Protein AF-A0A1H3SNT8-F1 (afdb_monomer_lite)

pLDDT: mean 82.02, std 10.91, range [43.44, 95.94]

Organism: NCBI:txid415015

Structure (mmCIF, N/CA/C/O backbone):
data_AF-A0A1H3SNT8-F1
#
_entry.id   AF-A0A1H3SNT8-F1
#
loop_
_atom_site.group_PDB
_atom_site.id
_atom_site.type_symbol
_atom_site.label_atom_id
_atom_site.label_alt_id
_atom_site.label_comp_id
_atom_site.label_asym_id
_atom_site.label_entity_id
_atom_site.label_seq_id
_atom_site.pdbx_PDB_ins_code
_atom_site.Cartn_x
_atom_site.Cartn_y
_atom_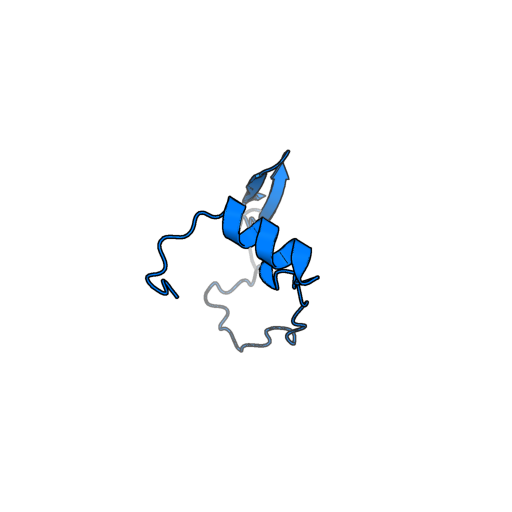site.Cartn_z
_atom_site.occupancy
_atom_site.B_iso_or_equiv
_atom_site.auth_seq_id
_atom_site.auth_comp_id
_atom_site.auth_asym_id
_atom_site.auth_atom_id
_atom_site.pdbx_PDB_model_num
ATOM 1 N N . MET A 1 1 ? 8.019 -11.847 -27.266 1.00 43.44 1 MET A N 1
ATOM 2 C CA . MET A 1 1 ? 8.314 -12.077 -28.698 1.00 43.44 1 MET A CA 1
ATOM 3 C C . MET A 1 1 ? 9.830 -12.100 -28.903 1.00 43.44 1 MET A C 1
ATOM 5 O O . MET A 1 1 ? 10.443 -11.055 -29.073 1.00 43.44 1 MET A O 1
ATOM 9 N N . LYS A 1 2 ? 10.471 -13.272 -28.808 1.00 48.50 2 LYS A N 1
ATOM 10 C CA . LYS A 1 2 ? 11.845 -13.454 -29.301 1.00 48.50 2 LYS A CA 1
ATOM 11 C C . LYS A 1 2 ? 11.718 -13.814 -30.781 1.00 48.50 2 LYS A C 1
ATOM 13 O O . LYS A 1 2 ? 11.675 -14.989 -31.116 1.00 48.50 2 LYS A O 1
ATOM 18 N N . LEU A 1 3 ? 11.569 -12.818 -31.658 1.00 59.06 3 LEU A N 1
ATOM 19 C CA . LEU A 1 3 ? 11.868 -13.080 -33.066 1.00 59.06 3 LEU A CA 1
ATOM 20 C C . LEU A 1 3 ? 13.371 -13.364 -33.119 1.00 59.06 3 LEU A C 1
ATOM 22 O O . LEU A 1 3 ? 14.149 -12.533 -32.653 1.00 59.06 3 LEU A O 1
ATOM 26 N N . GLY A 1 4 ? 13.754 -14.552 -33.588 1.00 64.38 4 GLY A N 1
ATOM 27 C CA . GLY A 1 4 ? 15.114 -15.108 -33.587 1.00 64.38 4 GLY A CA 1
ATOM 28 C C . GLY A 1 4 ? 16.140 -14.360 -34.445 1.00 64.38 4 GLY A C 1
ATOM 29 O O . GLY A 1 4 ? 17.004 -14.983 -35.048 1.00 64.38 4 GLY A O 1
ATOM 30 N N . TYR A 1 5 ? 16.061 -13.033 -34.518 1.00 69.75 5 TYR A N 1
ATOM 31 C CA . TYR A 1 5 ? 17.039 -12.198 -35.192 1.00 69.75 5 TYR A CA 1
ATOM 32 C C . TYR A 1 5 ? 18.238 -11.946 -34.266 1.00 69.75 5 TYR A C 1
ATOM 34 O O . TYR A 1 5 ? 18.066 -11.350 -33.196 1.00 69.75 5 TYR A O 1
ATOM 42 N N . PRO A 1 6 ? 19.464 -12.337 -34.664 1.00 76.94 6 PRO A N 1
ATOM 43 C CA . PRO A 1 6 ? 20.679 -12.098 -33.892 1.00 76.94 6 PRO A CA 1
ATOM 44 C C . PRO A 1 6 ? 21.116 -10.633 -34.039 1.00 76.94 6 PRO A C 1
ATOM 46 O O . PRO A 1 6 ? 22.079 -10.298 -34.728 1.00 76.94 6 PRO A O 1
ATOM 49 N N . VAL A 1 7 ? 20.376 -9.714 -33.421 1.00 82.06 7 VAL A N 1
ATOM 50 C CA . VAL A 1 7 ? 20.679 -8.279 -33.441 1.00 82.06 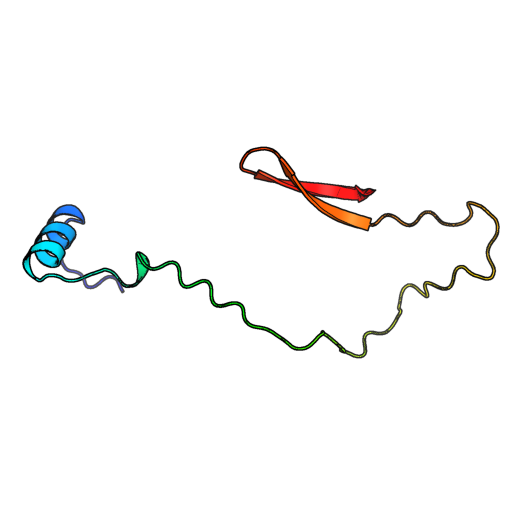7 VAL A CA 1
ATOM 51 C C . VAL A 1 7 ? 20.831 -7.737 -32.026 1.00 82.06 7 VAL A C 1
ATOM 53 O O . VAL A 1 7 ? 20.010 -7.972 -31.144 1.00 82.06 7 VAL A O 1
ATOM 56 N N . SER A 1 8 ? 21.903 -6.975 -31.799 1.00 85.69 8 SER A N 1
ATOM 57 C CA . SER A 1 8 ? 22.143 -6.348 -30.501 1.00 85.69 8 SER A CA 1
ATOM 58 C C . SER A 1 8 ? 21.164 -5.200 -30.240 1.00 85.69 8 SER A C 1
ATOM 60 O O . SER A 1 8 ? 20.745 -4.484 -31.157 1.00 85.69 8 SER A O 1
ATOM 62 N N . ARG A 1 9 ? 20.872 -4.939 -28.960 1.00 83.62 9 ARG A N 1
ATOM 63 C CA . ARG A 1 9 ? 20.020 -3.817 -28.525 1.00 83.62 9 ARG A CA 1
ATOM 64 C C . ARG A 1 9 ? 20.500 -2.461 -29.068 1.00 83.62 9 ARG A C 1
ATOM 66 O O . ARG A 1 9 ? 19.683 -1.632 -29.456 1.00 83.62 9 ARG A O 1
ATOM 73 N N . LYS A 1 10 ? 21.823 -2.256 -29.176 1.00 88.44 10 LYS A N 1
ATOM 74 C CA . LYS A 1 10 ? 22.425 -1.040 -29.762 1.00 88.44 10 LYS A CA 1
ATOM 75 C C . LYS A 1 10 ? 22.099 -0.880 -31.252 1.00 88.44 10 LYS A C 1
ATOM 77 O O . LYS A 1 10 ? 21.890 0.241 -31.711 1.00 88.44 10 LYS A O 1
ATOM 82 N N . ARG A 1 11 ? 22.073 -1.979 -32.017 1.00 90.50 11 ARG A N 1
ATOM 83 C CA . ARG A 1 11 ? 21.721 -1.962 -33.447 1.00 90.50 11 ARG A CA 1
ATOM 84 C C . ARG A 1 11 ? 20.246 -1.612 -33.635 1.00 90.50 11 ARG A C 1
ATOM 86 O O . ARG A 1 11 ? 19.946 -0.744 -34.447 1.00 90.50 11 ARG A O 1
ATOM 93 N N . ILE A 1 12 ? 19.364 -2.210 -32.833 1.00 88.88 12 ILE A N 1
ATOM 94 C CA . ILE A 1 12 ? 17.928 -1.896 -32.826 1.00 88.88 12 ILE A CA 1
ATOM 95 C C . ILE A 1 12 ? 17.709 -0.405 -32.534 1.00 88.88 12 ILE A C 1
ATOM 97 O O . ILE A 1 12 ? 17.050 0.273 -33.315 1.00 88.88 12 ILE A O 1
ATOM 101 N N . ALA A 1 13 ? 18.340 0.139 -31.487 1.00 86.44 13 ALA A N 1
ATOM 102 C CA . ALA A 1 13 ? 18.212 1.554 -31.130 1.00 86.44 13 ALA A CA 1
ATOM 103 C C . ALA A 1 13 ? 18.650 2.508 -32.259 1.00 86.44 13 ALA A C 1
ATOM 105 O O . ALA A 1 13 ? 17.970 3.494 -32.535 1.00 86.44 13 ALA A O 1
ATOM 106 N N . ARG A 1 14 ? 19.756 2.202 -32.957 1.00 92.88 14 ARG A N 1
ATOM 107 C CA . ARG A 1 14 ? 20.215 2.992 -34.115 1.00 92.88 14 ARG A CA 1
ATOM 108 C C . ARG A 1 14 ? 19.226 2.956 -35.281 1.00 92.88 14 ARG A C 1
ATOM 110 O O . ARG A 1 14 ? 18.975 3.993 -35.888 1.00 92.88 14 ARG A O 1
ATOM 117 N N . ILE A 1 15 ? 18.663 1.785 -35.580 1.00 92.44 15 ILE A N 1
ATOM 118 C CA . ILE A 1 15 ? 17.655 1.624 -36.638 1.00 92.44 15 ILE A CA 1
ATOM 119 C C . ILE A 1 15 ? 16.381 2.395 -36.281 1.00 92.44 15 ILE A C 1
ATOM 121 O O . ILE A 1 15 ? 15.870 3.126 -37.125 1.00 92.44 15 ILE A O 1
ATOM 125 N N . MET A 1 16 ? 15.908 2.297 -35.036 1.00 92.94 16 MET A N 1
ATOM 126 C CA . MET A 1 16 ? 14.747 3.057 -34.564 1.00 92.94 16 MET A CA 1
ATOM 127 C C . MET A 1 16 ? 14.970 4.565 -34.705 1.00 92.94 16 MET A C 1
ATOM 129 O O . MET A 1 16 ? 14.137 5.241 -35.300 1.00 92.94 16 MET A O 1
ATOM 133 N N . LYS A 1 17 ? 16.134 5.074 -34.270 1.00 91.44 17 LYS A N 1
ATOM 134 C CA . LYS A 1 17 ? 16.497 6.493 -34.412 1.00 91.44 17 LYS A CA 1
ATOM 135 C C . LYS A 1 17 ? 16.518 6.948 -35.874 1.00 91.44 17 LYS A C 1
ATOM 137 O O . LYS A 1 17 ? 16.021 8.023 -36.172 1.00 91.44 17 LYS A O 1
ATOM 142 N N . ARG A 1 18 ? 17.065 6.137 -36.789 1.00 94.81 18 ARG A N 1
ATOM 143 C CA . ARG A 1 18 ? 17.119 6.468 -38.227 1.00 94.81 18 ARG A CA 1
ATOM 144 C C . ARG A 1 18 ? 15.733 6.564 -38.870 1.00 94.81 18 ARG A C 1
ATOM 146 O O . ARG A 1 18 ? 15.571 7.311 -39.823 1.00 94.81 18 ARG A O 1
ATOM 153 N N . ASN A 1 19 ? 14.764 5.809 -38.359 1.00 94.88 19 ASN A N 1
ATOM 154 C CA . ASN A 1 19 ? 13.397 5.766 -38.876 1.00 94.88 19 ASN A CA 1
ATOM 155 C C . ASN A 1 19 ? 12.416 6.615 -38.045 1.00 94.88 19 ASN A C 1
ATOM 157 O O . ASN A 1 19 ? 11.212 6.468 -38.216 1.00 94.88 19 ASN A O 1
ATOM 161 N N . ASN A 1 20 ? 12.901 7.459 -37.120 1.00 91.25 20 ASN A N 1
ATOM 162 C CA . ASN A 1 20 ? 12.069 8.233 -36.186 1.00 91.25 20 ASN A CA 1
ATOM 163 C C . ASN A 1 20 ? 11.040 7.384 -35.410 1.00 91.25 20 ASN A C 1
ATOM 165 O O . ASN A 1 20 ? 9.948 7.840 -35.080 1.00 91.25 20 ASN A O 1
ATOM 169 N N . LEU A 1 21 ? 11.397 6.137 -35.092 1.00 89.81 21 LEU A N 1
ATOM 170 C CA . LEU A 1 21 ? 10.551 5.230 -34.324 1.00 89.81 21 LEU A CA 1
ATOM 171 C C . LEU A 1 21 ? 10.789 5.426 -32.827 1.00 89.81 21 LEU A C 1
ATOM 173 O O . LEU A 1 21 ? 11.923 5.340 -32.347 1.00 89.81 21 LEU A O 1
ATOM 177 N N . ILE A 1 22 ? 9.702 5.608 -32.083 1.00 82.00 22 ILE A N 1
ATOM 178 C CA . ILE A 1 22 ? 9.701 5.673 -30.620 1.00 82.00 22 ILE A CA 1
ATOM 179 C C . ILE A 1 22 ? 9.171 4.346 -30.078 1.00 82.00 22 ILE A C 1
ATOM 181 O O . ILE A 1 22 ? 8.207 3.781 -30.593 1.00 82.00 22 ILE A O 1
ATOM 185 N N . SER A 1 23 ? 9.821 3.820 -29.040 1.00 77.81 23 SER A N 1
ATOM 186 C CA . SER A 1 23 ? 9.356 2.605 -28.375 1.00 77.81 23 SER A CA 1
ATOM 187 C C . SER A 1 23 ? 8.077 2.899 -27.597 1.00 77.81 23 SER A C 1
ATOM 189 O O . SER A 1 23 ? 8.051 3.812 -26.778 1.00 77.81 23 SER A O 1
ATOM 191 N N . ASN A 1 24 ? 7.036 2.084 -27.752 1.00 74.81 24 ASN A N 1
ATOM 192 C CA . ASN A 1 24 ? 5.837 2.249 -26.924 1.00 74.81 24 ASN A CA 1
ATOM 193 C C . ASN A 1 24 ? 6.146 2.083 -25.417 1.00 74.81 24 ASN A C 1
ATOM 195 O O . ASN A 1 24 ? 5.499 2.684 -24.569 1.00 74.81 24 ASN A O 1
ATOM 199 N N . TYR A 1 25 ? 7.202 1.333 -25.078 1.00 67.19 25 TYR A N 1
ATOM 200 C CA . TYR A 1 25 ? 7.655 1.132 -23.697 1.00 67.19 25 TYR A CA 1
ATOM 201 C C . TYR A 1 25 ? 8.301 2.366 -23.053 1.00 67.19 25 TYR A C 1
ATOM 203 O O . TYR A 1 25 ? 8.460 2.386 -21.837 1.00 67.19 25 TYR A O 1
ATOM 211 N N . THR A 1 26 ? 8.728 3.369 -23.831 1.00 66.19 26 THR A N 1
ATOM 212 C CA . THR A 1 26 ? 9.280 4.613 -23.258 1.00 66.19 26 THR A CA 1
ATOM 213 C C . THR A 1 26 ? 8.198 5.582 -22.797 1.00 66.19 26 THR A C 1
ATOM 215 O O . THR A 1 26 ? 8.515 6.603 -22.196 1.00 66.19 26 THR A O 1
ATOM 218 N N . ILE A 1 27 ? 6.929 5.270 -23.055 1.00 72.94 27 ILE A N 1
ATOM 219 C CA . ILE A 1 27 ? 5.798 6.069 -22.610 1.00 72.94 27 ILE A CA 1
ATOM 220 C C . ILE A 1 27 ? 5.288 5.449 -21.306 1.00 72.94 27 ILE A C 1
ATOM 222 O O . ILE A 1 27 ? 4.869 4.291 -21.276 1.00 72.94 27 ILE A O 1
ATOM 226 N N . ALA A 1 28 ? 5.352 6.210 -20.211 1.00 66.00 28 ALA A N 1
ATOM 227 C CA . ALA A 1 28 ? 4.762 5.813 -18.939 1.00 66.00 28 ALA A CA 1
ATOM 228 C C . ALA A 1 28 ? 3.233 5.883 -19.055 1.00 66.00 28 ALA A C 1
ATOM 230 O O . ALA A 1 28 ? 2.615 6.910 -18.788 1.00 66.00 28 ALA A O 1
ATOM 231 N N . HIS A 1 29 ? 2.617 4.784 -19.485 1.00 64.88 29 HIS A N 1
ATOM 232 C CA . HIS A 1 29 ? 1.164 4.652 -19.563 1.00 64.88 29 HIS A CA 1
ATOM 233 C C . HIS A 1 29 ? 0.582 4.348 -18.178 1.00 64.88 29 HIS A C 1
ATOM 235 O O . HIS A 1 29 ? 0.063 3.260 -17.945 1.00 64.88 29 HIS A O 1
ATOM 241 N N . TYR A 1 30 ? 0.678 5.282 -17.229 1.00 69.75 30 TYR A N 1
ATOM 242 C CA . TYR A 1 30 ? -0.145 5.195 -16.022 1.00 69.75 30 TYR A CA 1
ATOM 243 C C . TYR A 1 30 ? -1.488 5.865 -16.298 1.00 69.75 30 TYR A C 1
ATOM 245 O O . TYR A 1 30 ? -1.637 7.082 -16.194 1.00 69.75 30 TYR A O 1
ATOM 253 N N . LYS A 1 31 ? -2.474 5.059 -16.697 1.00 68.81 31 LYS A N 1
ATOM 254 C CA . LYS A 1 31 ? -3.862 5.502 -16.805 1.00 68.81 31 LYS A CA 1
ATOM 255 C C . LYS A 1 31 ? -4.541 5.204 -15.476 1.00 68.81 31 LYS A C 1
ATOM 257 O O . LYS A 1 31 ? -4.689 4.042 -15.112 1.00 68.81 31 LYS A O 1
ATOM 262 N N . VAL A 1 32 ? -4.943 6.246 -14.748 1.00 70.94 32 VAL A N 1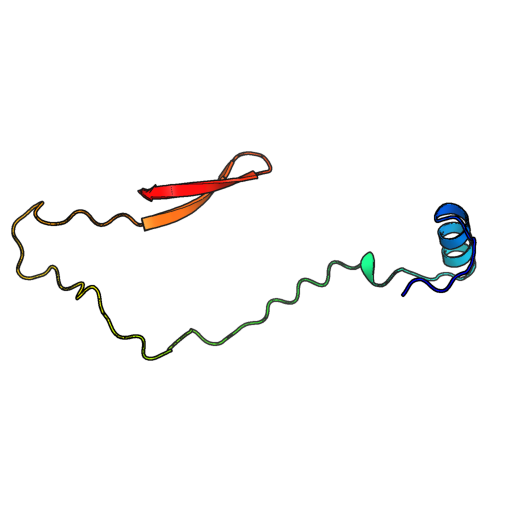
ATOM 263 C CA . VAL A 1 32 ? -5.766 6.078 -13.544 1.00 70.94 32 VAL A CA 1
ATOM 264 C C . VAL A 1 32 ? -7.088 5.456 -13.978 1.00 70.94 32 VAL A C 1
ATOM 266 O O . VAL A 1 32 ? -7.941 6.121 -14.569 1.00 70.94 32 VAL A O 1
ATOM 269 N N . HIS A 1 33 ? -7.251 4.166 -13.711 1.00 72.69 33 HIS A N 1
ATOM 270 C CA . HIS A 1 33 ? -8.541 3.509 -13.807 1.00 72.69 33 HIS A CA 1
ATOM 271 C C . HIS A 1 33 ? -9.342 3.937 -12.581 1.00 72.69 33 HIS A C 1
ATOM 273 O O . HIS A 1 33 ? -9.146 3.406 -11.493 1.00 72.69 33 HIS A O 1
ATOM 279 N N . LYS A 1 34 ? -10.202 4.948 -12.744 1.00 67.69 34 LYS A N 1
ATOM 280 C CA . LYS A 1 34 ? -11.206 5.276 -11.731 1.00 67.69 34 LYS A CA 1
ATOM 281 C C . LYS A 1 34 ? -12.200 4.119 -11.692 1.00 67.69 34 LYS A C 1
ATOM 283 O O . LYS A 1 34 ? -13.115 4.067 -12.508 1.00 67.69 34 LYS A O 1
ATOM 288 N N . THR A 1 35 ? -11.977 3.156 -10.812 1.00 70.56 35 THR A N 1
ATOM 289 C CA . THR A 1 35 ? -13.021 2.212 -10.425 1.00 70.56 35 THR A CA 1
ATOM 290 C C . THR A 1 35 ? -13.994 2.939 -9.505 1.00 70.56 35 THR A C 1
ATOM 292 O O . THR A 1 35 ? -13.581 3.816 -8.741 1.00 70.56 35 THR A O 1
ATOM 295 N N . ALA A 1 36 ? -15.283 2.606 -9.590 1.00 76.75 36 ALA A N 1
ATOM 296 C CA . ALA A 1 36 ? -16.225 2.988 -8.544 1.00 76.75 36 ALA A CA 1
ATOM 297 C C . ALA A 1 36 ? -15.705 2.484 -7.187 1.00 76.75 36 ALA A C 1
ATOM 299 O O . ALA A 1 36 ? -14.892 1.550 -7.142 1.00 76.75 36 ALA A O 1
ATOM 300 N N . CYS A 1 37 ? -16.137 3.125 -6.097 1.00 76.06 37 CYS A N 1
ATOM 301 C CA . CYS A 1 37 ? -15.829 2.632 -4.760 1.00 76.06 37 CYS A CA 1
ATOM 302 C C . CYS A 1 37 ? -16.216 1.149 -4.691 1.00 76.06 37 CYS A C 1
ATOM 304 O O . CYS A 1 37 ? -17.225 0.752 -5.276 1.00 76.06 37 CYS A O 1
ATOM 306 N N . ASN A 1 38 ? -15.385 0.326 -4.052 1.00 71.06 38 ASN A N 1
ATOM 307 C CA . ASN A 1 38 ? -15.679 -1.094 -3.916 1.00 71.06 38 ASN A CA 1
ATOM 308 C C . ASN A 1 38 ? -16.809 -1.261 -2.890 1.00 71.06 38 ASN A C 1
ATOM 310 O O . ASN A 1 38 ? -16.549 -1.540 -1.727 1.00 71.06 38 ASN A O 1
ATOM 314 N N . GLU A 1 39 ? -18.050 -1.055 -3.326 1.00 74.25 39 GLU A N 1
ATOM 315 C CA . GLU A 1 39 ? -19.280 -1.330 -2.573 1.00 74.25 39 GLU A CA 1
ATOM 316 C C . GLU A 1 39 ? -19.630 -2.824 -2.615 1.00 74.25 39 GLU A C 1
ATOM 318 O O . GLU A 1 39 ? -20.797 -3.208 -2.633 1.00 74.25 39 GLU A O 1
ATOM 323 N N . ALA A 1 40 ? -18.617 -3.693 -2.684 1.00 78.38 40 ALA A N 1
ATOM 324 C CA . ALA A 1 40 ? -18.844 -5.112 -2.500 1.00 78.38 40 ALA A CA 1
ATOM 325 C C . ALA A 1 40 ? -19.482 -5.321 -1.123 1.00 78.38 40 ALA A C 1
ATOM 327 O O . ALA A 1 40 ? -18.961 -4.834 -0.118 1.00 78.38 40 ALA A O 1
ATOM 328 N N . ASP A 1 41 ? -20.594 -6.053 -1.095 1.00 80.38 41 ASP A N 1
ATOM 329 C CA . ASP A 1 41 ? -21.243 -6.485 0.138 1.00 80.38 41 ASP A CA 1
ATOM 330 C C . ASP A 1 41 ? -20.337 -7.510 0.833 1.00 80.38 41 ASP A C 1
ATOM 332 O O . ASP A 1 41 ? -20.406 -8.720 0.606 1.00 80.38 41 ASP A O 1
ATOM 336 N N . THR A 1 42 ? -19.357 -7.002 1.578 1.00 80.12 42 THR A N 1
ATOM 337 C CA . THR A 1 42 ? -18.422 -7.814 2.349 1.00 80.12 42 THR A CA 1
ATOM 338 C C . THR A 1 42 ? -18.947 -7.955 3.770 1.00 80.12 42 THR A C 1
ATOM 340 O O . THR A 1 42 ? -19.115 -6.937 4.448 1.00 80.12 42 THR A O 1
ATOM 343 N N . PRO A 1 43 ? -19.148 -9.186 4.269 1.00 83.06 43 PRO A N 1
ATOM 344 C CA . PRO A 1 43 ? -19.623 -9.386 5.628 1.00 83.06 43 PRO A CA 1
ATOM 345 C C . PRO A 1 43 ? -18.601 -8.854 6.641 1.00 83.06 43 PRO A C 1
ATOM 347 O O . PRO A 1 43 ? -17.397 -9.098 6.520 1.00 83.06 43 PRO A O 1
ATOM 350 N N . ASN A 1 44 ? -19.081 -8.166 7.679 1.00 81.19 44 ASN A N 1
ATOM 351 C CA . ASN A 1 44 ? -18.270 -7.734 8.819 1.00 81.19 44 ASN A CA 1
ATOM 352 C C . ASN A 1 44 ? -17.938 -8.934 9.728 1.00 81.19 44 ASN A C 1
ATOM 354 O O . ASN A 1 44 ? -18.452 -9.046 10.834 1.00 81.19 44 ASN A O 1
ATOM 358 N N . LEU A 1 45 ? -17.082 -9.847 9.258 1.00 83.50 45 LEU A N 1
ATOM 359 C CA . LEU A 1 45 ? -16.702 -11.077 9.978 1.00 83.50 45 LEU A CA 1
ATOM 360 C C . LEU A 1 45 ? -16.060 -10.815 11.347 1.00 83.50 45 LEU A C 1
ATOM 362 O O . LEU A 1 45 ? -16.100 -11.672 12.222 1.00 83.50 45 LEU A O 1
ATOM 366 N N . VAL A 1 46 ? -15.426 -9.652 11.502 1.00 80.69 46 VAL A N 1
ATOM 367 C CA . VAL A 1 46 ? -14.746 -9.244 12.740 1.00 80.69 46 VAL A CA 1
ATOM 368 C C . VAL A 1 46 ? -15.737 -8.656 13.751 1.00 80.69 46 VAL A C 1
ATOM 370 O O . VAL A 1 46 ? -15.386 -8.527 14.917 1.00 80.69 46 VAL A O 1
ATOM 373 N N . ASP A 1 47 ? -16.952 -8.311 13.311 1.00 81.62 47 ASP A N 1
ATOM 374 C CA . ASP A 1 47 ? -17.989 -7.678 14.125 1.00 81.62 47 ASP A CA 1
ATOM 375 C C . ASP A 1 47 ? -17.460 -6.453 14.890 1.00 81.62 47 ASP A C 1
ATOM 377 O O . ASP A 1 47 ? -17.414 -6.394 16.119 1.00 81.62 47 ASP A O 1
ATOM 381 N N . ARG A 1 48 ? -16.955 -5.476 14.120 1.00 79.19 48 ARG A N 1
ATOM 382 C CA . ARG A 1 48 ? -16.338 -4.227 14.612 1.00 79.19 48 ARG A CA 1
ATOM 383 C C . ARG A 1 48 ? -17.328 -3.249 15.273 1.00 79.19 48 ARG A C 1
ATOM 385 O O . ARG A 1 48 ? -17.302 -2.058 14.966 1.00 79.19 48 ARG A O 1
ATOM 392 N N . ASP A 1 49 ? -18.196 -3.731 16.156 1.00 84.56 49 ASP A N 1
ATOM 393 C CA . ASP A 1 49 ? -18.947 -2.889 17.083 1.00 84.56 49 ASP A CA 1
ATOM 394 C C . ASP A 1 49 ? -18.165 -2.731 18.395 1.00 84.56 49 ASP A C 1
ATOM 396 O O . ASP A 1 49 ? -17.837 -3.696 19.102 1.00 84.56 49 ASP A O 1
ATOM 400 N N . PHE A 1 50 ? -17.828 -1.480 18.700 1.00 85.06 50 PHE A N 1
ATOM 401 C CA . PHE A 1 50 ? -17.050 -1.105 19.878 1.00 85.06 50 PHE A CA 1
ATOM 402 C C . PHE A 1 50 ? -17.851 -0.255 20.870 1.00 85.06 50 PHE A C 1
ATOM 404 O O . PHE A 1 50 ? -17.303 0.169 21.883 1.00 85.06 50 PHE A O 1
ATOM 411 N N . ASN A 1 51 ? -19.138 -0.006 20.610 1.00 86.25 51 ASN A N 1
ATOM 412 C CA . ASN A 1 51 ? -19.939 0.916 21.418 1.00 86.25 51 ASN A CA 1
ATOM 413 C C . ASN A 1 51 ? -20.311 0.358 22.802 1.00 86.25 51 ASN A C 1
ATOM 415 O O . ASN A 1 51 ? -20.618 1.133 23.702 1.00 86.25 51 ASN A O 1
ATOM 419 N N . ASN A 1 52 ? -20.276 -0.966 22.984 1.00 88.69 52 ASN A N 1
ATOM 420 C CA . ASN A 1 52 ? -20.658 -1.646 24.226 1.00 88.69 52 ASN A CA 1
ATOM 421 C C . ASN A 1 52 ? -19.485 -2.415 24.857 1.00 88.69 52 ASN A C 1
ATOM 423 O O . ASN A 1 52 ? -19.605 -3.599 25.169 1.00 88.69 52 ASN A O 1
ATOM 427 N N . ARG A 1 53 ? -18.323 -1.764 24.962 1.00 85.69 53 ARG A N 1
ATOM 428 C CA . ARG A 1 53 ? -17.073 -2.366 25.451 1.00 85.69 53 ARG A CA 1
ATOM 429 C C . ARG A 1 53 ? -16.442 -1.512 26.541 1.00 85.69 53 ARG A C 1
ATOM 431 O O . ARG A 1 53 ? -16.637 -0.295 26.575 1.00 85.69 53 ARG A O 1
ATOM 438 N N . GLU A 1 54 ? -15.675 -2.134 27.426 1.00 92.19 54 GLU 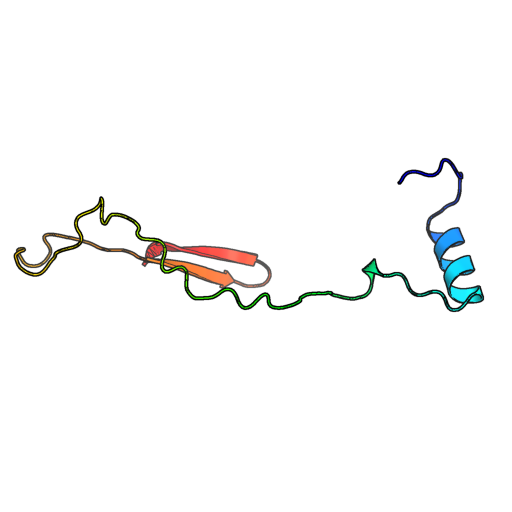A N 1
ATOM 439 C CA . GLU A 1 54 ? -14.929 -1.415 28.452 1.00 92.19 54 GLU A CA 1
ATOM 440 C C . GLU A 1 54 ? -13.766 -0.615 27.846 1.00 92.19 54 GLU A C 1
ATOM 442 O O . GLU A 1 54 ? -13.223 -0.905 26.773 1.00 92.19 54 GLU A O 1
ATOM 447 N N . ARG A 1 55 ? -13.357 0.445 28.547 1.00 88.88 55 ARG A N 1
ATOM 448 C CA . ARG A 1 55 ? -12.242 1.285 28.105 1.00 88.88 55 ARG A CA 1
ATOM 449 C C . ARG A 1 55 ? -10.953 0.454 28.053 1.00 88.88 55 ARG A C 1
ATOM 451 O O . ARG A 1 55 ? -10.572 -0.134 29.056 1.00 88.88 55 ARG A O 1
ATOM 458 N N . LEU A 1 56 ? -10.250 0.513 26.915 1.00 88.12 56 LEU A N 1
ATOM 459 C CA . LEU A 1 56 ? -9.022 -0.251 26.615 1.00 88.12 56 LEU A CA 1
ATOM 460 C C . LEU A 1 56 ? -9.226 -1.769 26.436 1.00 88.12 56 LEU A C 1
ATOM 462 O O . LEU A 1 56 ? -8.240 -2.497 26.369 1.00 88.12 56 LEU A O 1
ATOM 466 N N . GLU A 1 57 ? -10.465 -2.249 26.299 1.00 88.81 57 GLU A N 1
ATOM 467 C CA . GLU A 1 57 ? -10.745 -3.667 26.020 1.00 88.81 57 GLU A CA 1
ATOM 468 C C . GLU A 1 57 ? -10.258 -4.096 24.622 1.00 88.81 57 GLU A C 1
ATOM 470 O O . GLU A 1 57 ? -9.893 -5.251 24.409 1.00 88.81 57 GLU A O 1
ATOM 475 N N . VAL A 1 58 ? -10.212 -3.162 23.664 1.00 84.31 58 VAL A N 1
ATOM 476 C CA . VAL A 1 58 ? -9.812 -3.429 22.276 1.00 84.31 58 VAL A CA 1
ATOM 477 C C . VAL A 1 58 ? -8.747 -2.438 21.817 1.00 84.31 58 VAL A C 1
ATOM 479 O O . VAL A 1 58 ? -8.899 -1.227 21.978 1.00 84.31 58 VAL A O 1
ATOM 482 N N . ALA A 1 59 ? -7.692 -2.959 21.187 1.00 83.38 59 ALA A N 1
ATOM 483 C CA . ALA A 1 59 ? -6.722 -2.182 20.425 1.00 83.38 59 ALA A CA 1
ATOM 484 C C . ALA A 1 59 ? -6.955 -2.416 18.926 1.00 83.38 59 ALA A C 1
ATOM 486 O O . ALA A 1 59 ? -6.965 -3.558 18.465 1.00 83.38 59 ALA A O 1
ATOM 487 N N . VAL A 1 60 ? -7.148 -1.336 18.171 1.00 83.31 60 VAL A N 1
ATOM 488 C CA . VAL A 1 60 ? -7.280 -1.368 16.711 1.00 83.31 60 VAL A CA 1
ATOM 489 C C . VAL A 1 60 ? -6.083 -0.635 16.132 1.00 83.31 60 VAL A C 1
ATOM 491 O O . VAL A 1 60 ? -5.833 0.503 16.517 1.00 83.31 60 VAL A O 1
ATOM 494 N N . SER A 1 61 ? -5.358 -1.296 15.233 1.00 84.50 61 SER A N 1
ATOM 495 C CA . SER A 1 61 ? -4.208 -0.712 14.551 1.00 84.50 61 SER A CA 1
ATOM 496 C C . SER A 1 61 ? -4.392 -0.756 13.041 1.00 84.50 61 SER A C 1
ATOM 498 O O . SER A 1 61 ? -4.744 -1.805 12.490 1.00 84.50 61 SER A O 1
ATOM 500 N N . ASP A 1 62 ? -4.093 0.348 12.374 1.00 88.19 62 ASP A N 1
ATOM 501 C CA . ASP A 1 62 ? -4.187 0.460 10.924 1.00 88.19 62 ASP A CA 1
ATOM 502 C C . ASP A 1 62 ? -2.835 0.175 10.266 1.00 88.19 62 ASP A C 1
ATOM 504 O O . ASP A 1 62 ? -1.773 0.589 10.740 1.00 88.19 62 ASP A O 1
ATOM 508 N N . LEU A 1 63 ? -2.869 -0.523 9.128 1.00 89.00 63 LEU A N 1
ATOM 509 C CA . LEU A 1 63 ? -1.688 -0.745 8.303 1.00 89.00 63 LEU A CA 1
ATOM 510 C C . LEU A 1 63 ? -1.559 0.389 7.285 1.00 89.00 63 LEU A C 1
ATOM 512 O O . LEU A 1 63 ? -2.304 0.454 6.307 1.00 89.00 63 LEU A O 1
ATOM 516 N N . THR A 1 64 ? -0.571 1.252 7.485 1.00 91.06 64 THR A N 1
ATOM 517 C CA . THR A 1 64 ? -0.323 2.404 6.620 1.00 91.06 64 THR A CA 1
ATOM 518 C C . THR A 1 64 ? 0.940 2.205 5.788 1.00 91.06 64 THR A C 1
ATOM 520 O O . THR A 1 64 ? 2.003 1.820 6.283 1.00 91.06 64 THR A O 1
ATOM 523 N N . TYR A 1 65 ? 0.834 2.506 4.493 1.00 93.50 65 TYR A N 1
ATOM 524 C CA . TYR A 1 65 ? 1.970 2.535 3.577 1.00 93.50 65 TYR A CA 1
ATOM 525 C C . TYR A 1 65 ? 2.693 3.875 3.677 1.00 93.50 65 TYR A C 1
ATOM 527 O O . TYR A 1 65 ? 2.121 4.921 3.369 1.00 93.50 65 TYR A O 1
ATOM 535 N N . VAL A 1 66 ? 3.975 3.850 4.038 1.00 94.25 66 VAL A N 1
ATOM 536 C CA . VAL A 1 66 ? 4.801 5.058 4.152 1.00 94.25 66 VAL A CA 1
ATOM 537 C C . VAL A 1 66 ? 6.013 4.994 3.231 1.00 94.25 66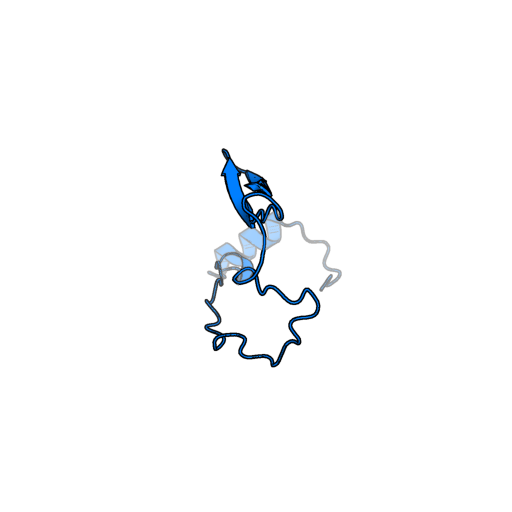 VAL A C 1
ATOM 539 O O . VAL A 1 66 ? 6.609 3.937 2.990 1.00 94.25 66 VAL A O 1
ATOM 542 N N . ARG A 1 67 ? 6.398 6.151 2.694 1.00 95.06 67 ARG A N 1
ATOM 543 C CA . ARG A 1 67 ? 7.575 6.290 1.836 1.00 95.06 67 ARG A CA 1
ATOM 544 C C . ARG A 1 67 ? 8.769 6.719 2.685 1.00 95.06 67 ARG A C 1
ATOM 546 O O . ARG A 1 67 ? 8.742 7.795 3.269 1.00 95.06 67 ARG A O 1
ATOM 553 N N . VAL A 1 68 ? 9.827 5.908 2.717 1.00 94.88 68 VAL A N 1
ATOM 554 C CA . VAL A 1 68 ? 11.086 6.253 3.403 1.00 94.88 68 VAL A CA 1
ATOM 555 C C . VAL A 1 68 ? 12.223 6.160 2.392 1.00 94.88 68 VAL A C 1
ATOM 557 O O . VAL A 1 68 ? 12.531 5.086 1.865 1.00 94.88 68 VAL A O 1
ATOM 560 N N . GLY A 1 69 ? 12.809 7.312 2.061 1.00 94.12 69 GLY A N 1
ATOM 561 C CA . GLY A 1 69 ? 13.760 7.437 0.958 1.00 94.12 69 GLY A CA 1
ATOM 562 C C . GLY A 1 69 ? 13.156 6.965 -0.371 1.00 94.12 69 GLY A C 1
ATOM 563 O O . GLY A 1 69 ? 12.097 7.426 -0.799 1.00 94.12 69 GLY A O 1
ATOM 564 N N . SER A 1 70 ? 13.823 6.016 -1.032 1.00 92.25 70 SER A N 1
ATOM 565 C CA . SER A 1 70 ? 13.390 5.445 -2.315 1.00 92.25 70 SER A CA 1
ATOM 566 C C . SER A 1 70 ? 12.574 4.149 -2.190 1.00 92.25 70 SER A C 1
ATOM 568 O O . SER A 1 70 ? 12.270 3.524 -3.212 1.00 92.25 70 SER A O 1
ATOM 570 N N . ARG A 1 71 ? 12.186 3.742 -0.971 1.00 90.69 71 ARG A N 1
ATOM 571 C CA . ARG A 1 71 ? 11.476 2.480 -0.702 1.00 90.69 71 ARG A CA 1
ATOM 572 C C . ARG A 1 71 ? 10.112 2.711 -0.044 1.00 90.69 71 ARG A C 1
ATOM 574 O O . ARG A 1 71 ? 9.899 3.697 0.660 1.00 90.69 71 ARG A O 1
ATOM 581 N N . TRP A 1 72 ? 9.185 1.795 -0.316 1.00 95.94 72 TRP A N 1
ATOM 582 C CA . TRP A 1 72 ? 7.891 1.704 0.365 1.00 95.94 72 TRP A CA 1
ATOM 583 C C . TRP A 1 72 ? 8.019 0.781 1.571 1.00 95.94 72 TRP A C 1
ATOM 585 O O . TRP A 1 72 ? 8.651 -0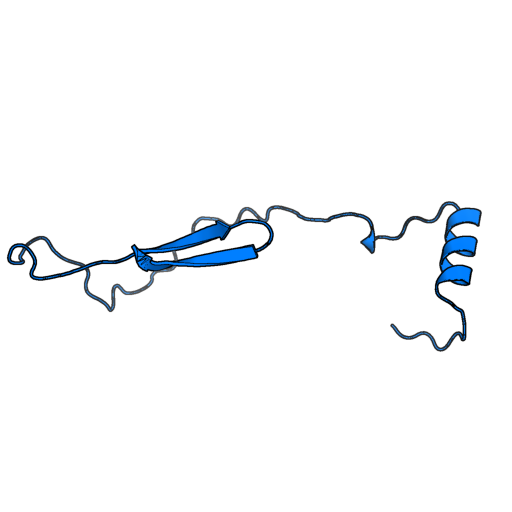.269 1.460 1.00 95.94 72 TRP A O 1
ATOM 595 N N . ASN A 1 73 ? 7.424 1.174 2.692 1.00 94.19 73 ASN A N 1
ATOM 596 C CA . ASN A 1 73 ? 7.415 0.407 3.930 1.00 94.19 73 ASN A CA 1
ATOM 597 C C . ASN A 1 73 ? 5.999 0.343 4.492 1.00 94.19 73 ASN A C 1
ATOM 599 O O . ASN A 1 73 ? 5.138 1.155 4.146 1.00 94.19 73 ASN A O 1
ATOM 603 N N . TYR A 1 74 ? 5.805 -0.618 5.382 1.00 93.69 74 TYR A N 1
ATOM 604 C CA . TYR A 1 74 ? 4.568 -0.840 6.105 1.00 93.69 74 TYR A CA 1
ATOM 605 C C . TYR A 1 74 ? 4.769 -0.421 7.551 1.00 93.69 74 TYR A C 1
ATOM 607 O O . TYR A 1 74 ? 5.745 -0.837 8.177 1.00 93.69 74 TYR A O 1
ATOM 615 N N . VAL A 1 75 ? 3.860 0.394 8.068 1.00 91.06 75 VAL A N 1
ATOM 616 C CA . VAL A 1 75 ? 3.815 0.755 9.483 1.00 91.06 75 VAL A CA 1
ATOM 617 C C . VAL A 1 75 ? 2.445 0.383 10.014 1.00 91.06 75 VAL A C 1
ATOM 619 O O . VAL A 1 75 ? 1.434 0.673 9.379 1.00 91.06 75 VAL A O 1
ATOM 622 N N . CYS A 1 76 ? 2.441 -0.285 11.159 1.00 90.38 76 CYS A N 1
ATOM 623 C CA . CYS A 1 76 ? 1.245 -0.539 11.938 1.00 90.38 76 CYS A CA 1
ATOM 624 C C . CYS A 1 76 ? 1.202 0.518 13.041 1.00 90.38 76 CYS A C 1
ATOM 626 O O . CYS A 1 76 ? 2.187 0.663 13.770 1.00 90.38 76 CYS A O 1
ATOM 628 N N . SER A 1 77 ? 0.114 1.274 13.118 1.00 77.25 77 SER A N 1
ATOM 629 C CA . SER A 1 77 ? -0.112 2.317 14.126 1.00 77.25 77 SER A CA 1
ATOM 630 C C . SER A 1 77 ? -1.382 2.040 14.892 1.00 77.25 77 SER A C 1
ATOM 632 O O . SER A 1 77 ? -2.366 1.711 14.194 1.00 77.25 77 SER A O 1
#

Secondary structure (DSSP, 8-state):
--------HHHHHHHHHHTTPPPGGGS-------PPP-------TT----TTS-TTS-----EEEEEETTEEEEEE-

Sequence (77 aa):
MKLGYPVSRKRIARIMKRNNLISNYTIAHYKVHKTACNEADTPNLVDRDFNNRERLEVAVSDLTYVRVGSRWNYVCS

Radius of gyration: 25.73 Å; chains: 1; bounding box: 44×23×67 Å

Foldseek 3Di:
DCPVDPDDPVRVVVVCVVVVHDDPVVDPPPDPPPDDDPPPPDDPPVPPDPPPDDPPPDDDWDWDWDDDPPDIDTDTD